Protein AF-A0AB35IH66-F1 (afdb_monomer)

Mean predicted aligned error: 2.39 Å

Radius of gyration: 11.16 Å; Cα contacts (8 Å, |Δi|>4): 94; chains: 1; bounding box: 24×24×25 Å

Solvent-accessible surface area (backbone atoms only — not comparable to full-atom values): 3979 Å² total; per-residue (Å²): 132,84,52,30,66,57,48,33,43,78,73,61,30,41,78,79,46,77,59,99,44,36,38,33,31,36,46,89,97,35,44,40,36,42,37,46,81,52,98,88,42,71,50,77,50,58,76,62,88,78,48,75,68,52,47,51,24,50,52,42,41,34,40,77,69,68,75,96

Structure (mmCIF, N/CA/C/O backbone):
data_AF-A0AB35IH66-F1
#
_entry.id   AF-A0AB35IH66-F1
#
loop_
_atom_site.group_PDB
_atom_site.id
_atom_site.type_symbol
_atom_site.label_atom_id
_atom_site.label_alt_id
_atom_site.label_comp_id
_atom_site.label_asym_id
_atom_site.label_entity_id
_atom_site.label_seq_id
_atom_site.pdbx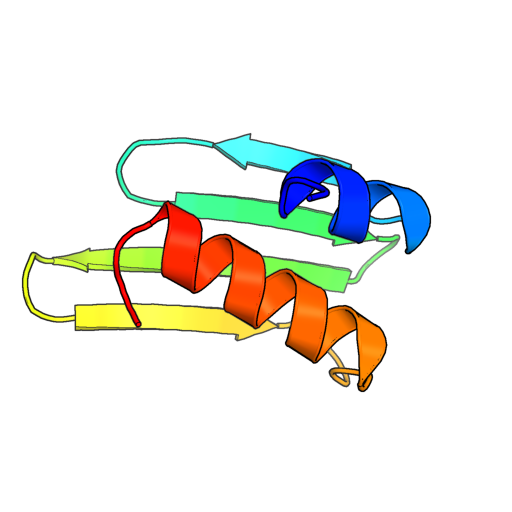_PDB_ins_code
_atom_site.Cartn_x
_atom_site.Cartn_y
_atom_site.Cartn_z
_atom_site.occupancy
_atom_site.B_iso_or_equiv
_atom_site.auth_seq_id
_atom_site.auth_comp_id
_atom_site.auth_asym_id
_atom_site.auth_atom_id
_atom_site.pdbx_PDB_model_num
ATOM 1 N N . MET A 1 1 ? 7.020 -10.761 11.509 1.00 76.44 1 MET A N 1
ATOM 2 C CA . MET A 1 1 ? 6.200 -10.457 10.314 1.00 76.44 1 MET A CA 1
ATOM 3 C C . MET A 1 1 ? 6.836 -9.257 9.647 1.00 76.44 1 MET A C 1
ATOM 5 O O . MET A 1 1 ? 7.295 -8.394 10.382 1.00 76.44 1 MET A O 1
ATOM 9 N N . MET A 1 2 ? 6.918 -9.230 8.319 1.00 90.69 2 MET A N 1
ATOM 10 C CA . MET A 1 2 ? 7.470 -8.073 7.613 1.00 90.69 2 MET A CA 1
ATOM 11 C C . MET A 1 2 ? 6.568 -6.852 7.784 1.00 90.69 2 MET A C 1
ATOM 13 O O . MET A 1 2 ? 5.343 -6.984 7.838 1.00 90.69 2 MET A O 1
ATOM 17 N N . THR A 1 3 ? 7.185 -5.681 7.841 1.00 97.56 3 THR A N 1
ATOM 18 C CA . THR A 1 3 ? 6.499 -4.395 7.747 1.00 97.56 3 THR A CA 1
ATOM 19 C C . THR A 1 3 ? 6.020 -4.152 6.320 1.00 97.56 3 THR A C 1
ATOM 21 O O . THR A 1 3 ? 6.578 -4.680 5.354 1.00 97.56 3 THR A O 1
ATOM 24 N N . ALA A 1 4 ? 5.013 -3.300 6.153 1.00 97.81 4 ALA A N 1
ATOM 25 C CA . ALA A 1 4 ? 4.532 -2.922 4.832 1.00 97.81 4 ALA A CA 1
ATOM 26 C C . ALA A 1 4 ? 5.641 -2.304 3.976 1.00 97.81 4 ALA A C 1
ATOM 28 O O . ALA A 1 4 ? 5.743 -2.601 2.787 1.00 97.81 4 ALA A O 1
ATOM 29 N N . LYS A 1 5 ? 6.502 -1.486 4.596 1.00 97.94 5 LYS A N 1
ATOM 30 C CA . LYS A 1 5 ? 7.660 -0.884 3.934 1.00 97.94 5 LYS A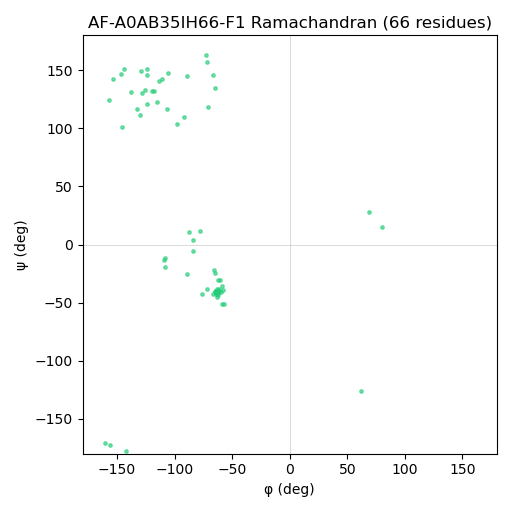 CA 1
ATOM 31 C C . LYS A 1 5 ? 8.573 -1.957 3.336 1.00 97.94 5 LYS A C 1
ATOM 33 O O . LYS A 1 5 ? 8.876 -1.875 2.151 1.00 97.94 5 LYS A O 1
ATOM 38 N N . GLU A 1 6 ? 8.959 -2.963 4.121 1.00 98.44 6 GLU A N 1
ATOM 39 C CA . GLU A 1 6 ? 9.809 -4.064 3.644 1.00 98.44 6 GLU A CA 1
ATOM 40 C C . GLU A 1 6 ? 9.124 -4.846 2.511 1.00 98.44 6 GLU A C 1
ATOM 42 O O . GLU A 1 6 ? 9.756 -5.158 1.506 1.00 98.44 6 GLU A O 1
ATOM 47 N N . MET A 1 7 ? 7.811 -5.092 2.611 1.00 98.44 7 MET A N 1
ATOM 48 C CA . MET A 1 7 ? 7.048 -5.753 1.542 1.00 98.44 7 MET A CA 1
ATOM 49 C C . MET A 1 7 ? 7.015 -4.935 0.242 1.00 98.44 7 MET A C 1
ATOM 51 O O . MET A 1 7 ? 7.078 -5.496 -0.851 1.00 98.44 7 MET A O 1
ATOM 55 N N . PHE A 1 8 ? 6.905 -3.607 0.332 1.00 98.06 8 PHE A N 1
ATOM 56 C CA . PHE A 1 8 ? 6.996 -2.724 -0.831 1.00 98.06 8 PHE A CA 1
ATOM 57 C C . PHE A 1 8 ? 8.408 -2.736 -1.436 1.00 98.06 8 PHE A C 1
ATOM 59 O O . PHE A 1 8 ? 8.538 -2.832 -2.660 1.00 98.06 8 PHE A O 1
ATOM 66 N N . GLU A 1 9 ? 9.447 -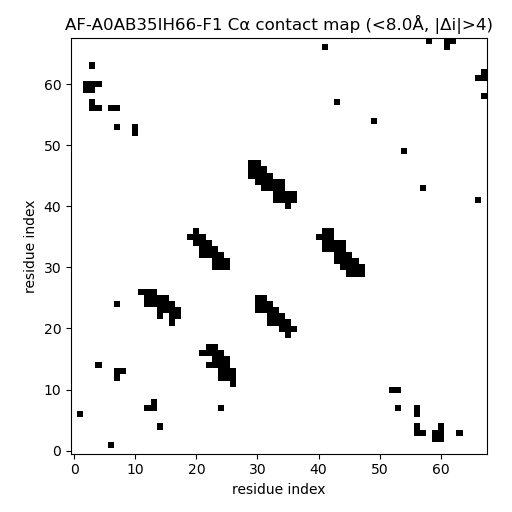2.693 -0.600 1.00 97.94 9 GLU A N 1
ATOM 67 C CA . GLU A 1 9 ? 10.852 -2.723 -1.024 1.00 97.94 9 GLU A CA 1
ATOM 68 C C . GLU A 1 9 ? 11.210 -4.027 -1.754 1.00 97.94 9 GLU A C 1
ATOM 70 O O . GLU A 1 9 ? 11.814 -3.967 -2.827 1.00 97.94 9 GLU A O 1
ATOM 75 N N . GLU A 1 10 ? 10.746 -5.188 -1.279 1.00 98.00 10 GLU A N 1
ATOM 76 C CA . GLU A 1 10 ? 10.913 -6.473 -1.985 1.00 98.00 10 GLU A CA 1
ATOM 77 C C . GLU A 1 10 ? 10.254 -6.490 -3.373 1.00 98.00 10 GLU A C 1
ATOM 79 O O . GLU A 1 10 ? 10.734 -7.142 -4.301 1.00 98.00 10 GLU A O 1
ATOM 84 N N . LEU A 1 11 ? 9.163 -5.741 -3.549 1.00 96.75 11 LEU A N 1
ATOM 85 C CA . LEU A 1 11 ? 8.464 -5.595 -4.829 1.00 96.75 11 LEU A CA 1
ATOM 86 C C . LEU A 1 11 ? 9.081 -4.512 -5.737 1.00 96.75 11 LEU A C 1
ATOM 88 O O . LEU A 1 11 ? 8.543 -4.228 -6.820 1.00 96.75 11 LEU A O 1
ATOM 92 N N . GLY A 1 12 ? 10.191 -3.906 -5.309 1.00 97.50 12 GLY A N 1
ATOM 93 C CA . GLY A 1 12 ? 10.925 -2.868 -6.028 1.00 97.50 12 GLY A CA 1
ATOM 94 C C . GLY A 1 12 ? 10.326 -1.467 -5.898 1.00 97.50 12 GLY A C 1
ATOM 95 O O . GLY A 1 12 ? 10.665 -0.592 -6.694 1.00 97.50 12 GLY A O 1
ATOM 96 N N . TRP A 1 13 ? 9.421 -1.247 -4.943 1.00 98.00 13 TRP A N 1
ATOM 97 C CA . TRP A 1 13 ? 8.873 0.075 -4.650 1.00 98.00 13 TRP A CA 1
ATOM 98 C C . TRP A 1 13 ? 9.723 0.790 -3.608 1.00 98.00 13 TRP A C 1
ATOM 100 O O . TRP A 1 13 ? 10.237 0.180 -2.676 1.00 98.00 13 TRP A O 1
ATOM 110 N N . LYS A 1 14 ? 9.841 2.108 -3.734 1.00 98.12 14 LYS A N 1
ATOM 111 C CA . LYS A 1 14 ? 10.592 2.948 -2.800 1.00 98.12 14 LYS A CA 1
ATOM 112 C C . LYS A 1 14 ? 9.652 3.935 -2.142 1.00 98.12 14 LYS A C 1
ATOM 114 O O . LYS A 1 14 ? 8.886 4.596 -2.834 1.00 98.12 14 LYS A O 1
ATOM 119 N N . LYS A 1 15 ? 9.716 4.063 -0.818 1.00 97.69 15 LYS A N 1
ATOM 120 C CA . LYS A 1 15 ? 8.993 5.124 -0.111 1.00 97.69 15 LYS A CA 1
ATOM 121 C C . LYS A 1 15 ? 9.657 6.464 -0.419 1.00 97.69 15 LYS A C 1
ATOM 123 O O . LYS A 1 15 ? 10.822 6.651 -0.080 1.00 97.69 15 LYS A O 1
ATOM 128 N N . VAL A 1 16 ? 8.920 7.379 -1.036 1.00 97.62 16 VAL A N 1
ATOM 129 C CA . VAL A 1 16 ? 9.429 8.705 -1.438 1.00 97.62 16 VAL A CA 1
ATOM 130 C C . VAL A 1 16 ? 8.860 9.838 -0.592 1.00 97.62 16 VAL A C 1
ATOM 132 O O . VAL A 1 16 ? 9.446 10.913 -0.523 1.00 97.62 16 VAL A O 1
ATOM 135 N N . TYR A 1 17 ? 7.742 9.594 0.093 1.00 96.81 17 TYR A N 1
ATOM 136 C CA . TYR A 1 17 ? 7.105 10.577 0.958 1.00 96.81 17 TYR A CA 1
ATOM 137 C C . TYR A 1 17 ? 6.429 9.911 2.160 1.00 96.81 17 TYR A C 1
ATOM 139 O O . TYR A 1 17 ? 5.908 8.794 2.074 1.00 96.81 17 TYR A O 1
ATOM 147 N N . GLY A 1 18 ? 6.428 10.610 3.294 1.00 95.62 18 GLY A N 1
ATOM 148 C CA . GLY A 1 18 ? 5.723 10.197 4.500 1.00 95.62 18 GLY A CA 1
ATOM 149 C C . GLY A 1 18 ? 5.424 11.382 5.412 1.00 95.62 18 GLY A C 1
ATOM 150 O O . GLY A 1 18 ? 6.333 12.092 5.829 1.00 95.62 18 GLY A O 1
ATOM 151 N N . SER A 1 19 ? 4.153 11.561 5.743 1.00 95.31 19 SER A N 1
ATOM 152 C CA . SER A 1 19 ? 3.643 12.518 6.720 1.00 95.31 19 SER A CA 1
ATOM 153 C C . SER A 1 19 ? 2.483 11.897 7.500 1.00 95.31 19 SER A C 1
ATOM 155 O O . SER A 1 19 ? 2.117 10.742 7.282 1.00 95.31 19 SER A O 1
ATOM 157 N N . GLN A 1 20 ? 1.880 12.666 8.408 1.00 91.00 20 GLN A N 1
ATOM 158 C CA . GLN A 1 20 ? 0.705 12.221 9.165 1.00 91.00 20 GLN A CA 1
ATOM 159 C C . GLN A 1 20 ? -0.530 11.981 8.281 1.00 91.00 20 GLN A C 1
ATOM 161 O O . GLN A 1 20 ? -1.411 11.210 8.659 1.00 91.00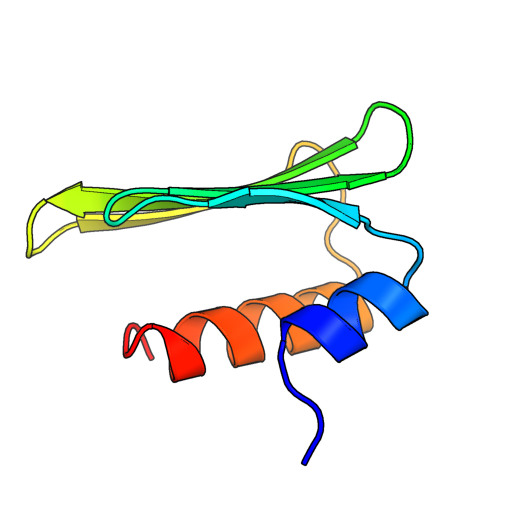 20 GLN A O 1
ATOM 166 N N . CYS A 1 21 ? -0.599 12.635 7.117 1.00 94.44 21 CYS A N 1
ATOM 167 C CA . CYS A 1 21 ? -1.760 12.570 6.229 1.00 94.44 21 CYS A CA 1
ATOM 168 C C . CYS A 1 21 ? -1.499 11.778 4.945 1.00 94.44 21 CYS A C 1
ATOM 170 O O . CYS A 1 21 ? -2.451 11.476 4.228 1.00 94.44 21 CYS A O 1
ATOM 172 N N . SER A 1 22 ? -0.241 11.462 4.615 1.00 96.88 22 SER A N 1
ATOM 173 C CA . SER A 1 22 ? 0.059 10.730 3.386 1.00 96.88 22 SER A CA 1
ATOM 174 C C . SER A 1 22 ? 1.345 9.908 3.443 1.00 96.88 22 SER A C 1
ATOM 176 O O . SER A 1 22 ? 2.354 10.342 3.997 1.00 96.88 22 SER A O 1
ATOM 178 N N . ILE A 1 23 ? 1.325 8.729 2.824 1.00 98.38 23 ILE A N 1
ATOM 179 C CA . ILE A 1 23 ? 2.506 7.910 2.525 1.00 98.38 23 ILE A CA 1
ATOM 180 C C . ILE A 1 23 ? 2.494 7.599 1.031 1.00 98.38 23 ILE A C 1
ATOM 182 O O . ILE A 1 23 ? 1.469 7.165 0.516 1.00 98.38 23 ILE A O 1
ATOM 186 N N . ILE A 1 24 ? 3.626 7.776 0.345 1.00 98.38 24 ILE A N 1
ATOM 187 C CA . ILE A 1 24 ? 3.733 7.515 -1.097 1.00 98.38 24 ILE A CA 1
ATOM 188 C C . ILE A 1 24 ? 4.919 6.596 -1.374 1.00 98.38 24 ILE A C 1
ATOM 190 O O . ILE A 1 24 ? 6.043 6.853 -0.928 1.00 98.38 24 ILE A O 1
ATOM 194 N N . TYR A 1 25 ? 4.649 5.546 -2.143 1.00 98.38 25 TYR A N 1
ATOM 195 C CA . TYR A 1 25 ? 5.640 4.653 -2.725 1.00 98.38 25 TYR A CA 1
ATOM 196 C C . TYR A 1 25 ? 5.690 4.826 -4.243 1.00 98.38 25 TYR A C 1
ATOM 198 O O . TYR A 1 25 ? 4.650 4.959 -4.886 1.00 98.38 25 TYR A O 1
ATOM 206 N N . GLU A 1 26 ? 6.886 4.751 -4.819 1.00 97.88 26 GLU A N 1
ATOM 207 C CA . GLU A 1 26 ? 7.128 4.864 -6.258 1.00 97.88 26 GLU A CA 1
ATOM 208 C C . GLU A 1 26 ? 7.869 3.654 -6.823 1.00 97.88 26 GLU A C 1
ATOM 210 O O . GLU A 1 26 ? 8.743 3.073 -6.174 1.00 97.88 26 GLU A O 1
ATOM 215 N N . ARG A 1 27 ? 7.540 3.295 -8.067 1.00 96.31 27 ARG A N 1
ATOM 216 C CA . ARG A 1 27 ? 8.266 2.301 -8.863 1.00 96.31 27 ARG A CA 1
ATOM 217 C C . ARG A 1 27 ? 8.235 2.691 -10.339 1.00 96.31 27 ARG A C 1
ATOM 219 O O . ARG A 1 27 ? 7.242 2.465 -11.034 1.00 96.31 27 ARG A O 1
AT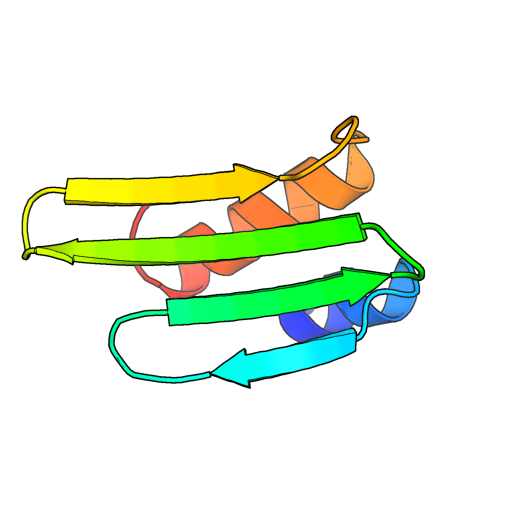OM 226 N N . GLY A 1 28 ? 9.332 3.273 -10.823 1.00 93.75 28 GLY A N 1
ATOM 227 C CA . GLY A 1 28 ? 9.376 3.884 -12.155 1.00 93.75 28 GLY A CA 1
ATOM 228 C C . GLY A 1 28 ? 8.382 5.045 -12.233 1.00 93.75 28 GLY A C 1
ATOM 229 O O . GLY A 1 28 ? 8.387 5.909 -11.369 1.00 93.75 28 GLY A O 1
ATOM 230 N N . PHE A 1 29 ? 7.488 5.028 -13.221 1.00 93.31 29 PHE A N 1
ATOM 231 C CA . PHE A 1 29 ? 6.428 6.037 -13.380 1.00 93.31 29 PHE A CA 1
ATOM 232 C C . PHE A 1 29 ? 5.134 5.708 -12.610 1.00 93.31 29 PHE A C 1
ATOM 234 O O . PHE A 1 29 ? 4.091 6.303 -12.873 1.00 93.31 29 PHE A O 1
ATOM 241 N N . ARG A 1 30 ? 5.157 4.705 -11.719 1.00 96.25 30 ARG A N 1
ATOM 242 C CA . ARG A 1 30 ? 3.987 4.273 -10.942 1.00 96.25 30 ARG A CA 1
ATOM 243 C C . ARG A 1 30 ? 4.088 4.726 -9.495 1.00 96.25 30 ARG A C 1
ATOM 245 O O . ARG A 1 30 ? 5.174 4.734 -8.924 1.00 96.25 30 ARG A O 1
ATOM 252 N N . THR A 1 31 ? 2.934 4.999 -8.902 1.00 97.69 31 THR A N 1
ATOM 253 C CA . THR A 1 31 ? 2.762 5.449 -7.521 1.00 97.69 31 THR A CA 1
ATOM 254 C C . THR A 1 31 ? 1.725 4.585 -6.806 1.00 97.69 31 THR A C 1
ATOM 256 O O . THR A 1 31 ? 0.793 4.050 -7.416 1.00 97.69 31 THR A O 1
ATOM 259 N N . CYS A 1 32 ? 1.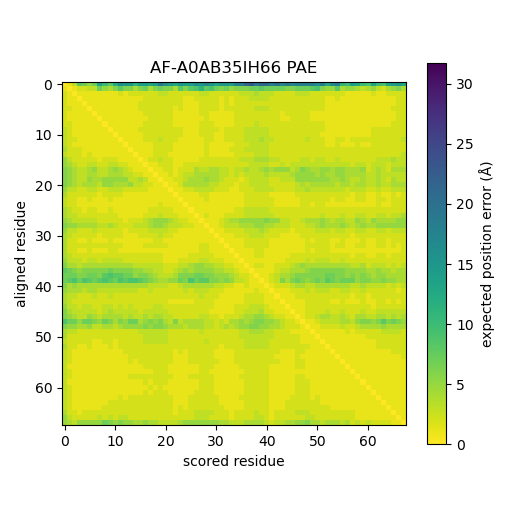911 4.439 -5.499 1.00 98.25 32 CYS A N 1
ATOM 260 C CA . CYS A 1 32 ? 0.933 3.906 -4.562 1.00 98.25 32 CYS A CA 1
ATOM 261 C C . CYS A 1 32 ? 0.882 4.848 -3.361 1.00 98.25 32 CYS A C 1
ATOM 263 O O . CYS A 1 32 ? 1.883 5.007 -2.660 1.00 98.25 32 CYS A O 1
ATOM 265 N N . SER A 1 33 ? -0.269 5.467 -3.140 1.00 98.19 33 SER A N 1
ATOM 266 C CA . SER A 1 33 ? -0.459 6.530 -2.160 1.00 98.19 33 SER A CA 1
ATOM 267 C C . SER A 1 33 ? -1.490 6.111 -1.124 1.00 98.19 33 SER A C 1
ATOM 269 O O . SER A 1 33 ? -2.581 5.674 -1.470 1.00 98.19 33 SER A O 1
ATOM 271 N N . PHE A 1 34 ? -1.164 6.293 0.147 1.00 98.44 34 PHE A N 1
ATOM 272 C CA . PHE A 1 34 ? -2.062 6.117 1.283 1.00 98.44 34 PHE A CA 1
ATOM 273 C C . PHE A 1 34 ? -2.405 7.506 1.785 1.00 98.44 34 PHE A C 1
ATOM 275 O O . PHE A 1 34 ? -1.507 8.224 2.207 1.00 98.44 34 PHE A O 1
ATOM 282 N N . ILE A 1 35 ? -3.672 7.900 1.717 1.00 98.06 35 ILE A N 1
ATOM 283 C CA . ILE A 1 35 ? -4.110 9.277 1.942 1.00 98.06 35 ILE A CA 1
ATOM 284 C C . ILE A 1 35 ? -5.155 9.293 3.056 1.00 98.06 35 ILE A C 1
ATOM 286 O O . ILE A 1 35 ? -6.221 8.699 2.922 1.00 98.06 35 ILE A O 1
ATOM 290 N N . LYS A 1 36 ? -4.878 10.025 4.135 1.00 97.44 36 LYS A N 1
ATOM 291 C CA . LYS A 1 36 ? -5.860 10.384 5.162 1.00 97.44 36 LYS A CA 1
ATOM 292 C C . LYS A 1 36 ? -6.367 11.792 4.866 1.00 97.44 36 LYS A C 1
ATOM 294 O O . LYS A 1 36 ? -5.660 12.767 5.112 1.00 97.44 36 LYS A O 1
ATOM 299 N N . LYS A 1 37 ? -7.583 11.901 4.326 1.00 93.31 37 LYS A N 1
ATOM 300 C CA . LYS A 1 37 ? -8.214 13.199 4.031 1.00 93.31 37 LYS A CA 1
ATOM 301 C C . LYS A 1 37 ? -8.735 13.862 5.303 1.00 93.31 37 LYS A C 1
ATOM 303 O O . LYS A 1 37 ? -8.580 15.063 5.485 1.00 93.31 37 LYS A O 1
ATOM 308 N N . ASN A 1 38 ? -9.355 13.071 6.176 1.00 93.31 38 ASN A N 1
ATOM 309 C CA . ASN A 1 38 ? -9.829 13.471 7.499 1.00 93.31 38 ASN A CA 1
ATOM 310 C C . ASN A 1 38 ? -9.940 12.226 8.405 1.00 93.31 38 ASN A C 1
ATOM 312 O O . ASN A 1 38 ? -9.495 11.142 8.036 1.00 93.31 38 ASN A O 1
ATOM 316 N N . GLU A 1 39 ? -10.496 12.363 9.610 1.00 89.06 39 GLU A N 1
ATOM 317 C CA . GLU A 1 39 ? -10.618 11.249 10.567 1.00 89.06 3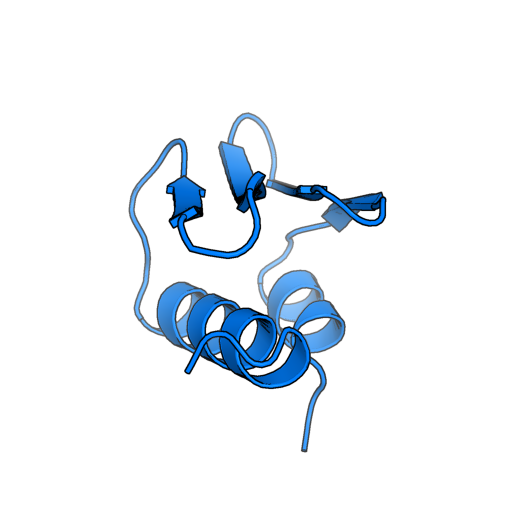9 GLU A CA 1
ATOM 318 C C . GLU A 1 39 ? -11.549 10.117 10.113 1.00 89.06 39 GLU A C 1
ATOM 320 O O . GLU A 1 39 ? -11.416 8.998 10.598 1.00 89.06 39 GLU A O 1
ATOM 325 N N . LYS A 1 40 ? -12.480 10.392 9.195 1.00 91.44 40 LYS A N 1
ATOM 326 C CA . LYS A 1 40 ? -13.502 9.443 8.731 1.00 91.44 40 LYS A CA 1
ATOM 327 C C . LYS A 1 40 ? -13.266 8.950 7.306 1.00 91.44 40 LYS A C 1
ATOM 329 O O . LYS A 1 40 ? -13.938 8.022 6.870 1.00 91.44 40 LYS A O 1
ATOM 334 N N . GLU A 1 41 ? -12.345 9.574 6.578 1.00 95.50 41 GLU A N 1
ATOM 335 C CA . GLU A 1 41 ? -12.101 9.295 5.168 1.00 95.50 41 GLU A CA 1
ATOM 336 C C . GLU A 1 41 ? -10.610 9.060 4.913 1.00 95.50 41 GLU A C 1
ATOM 338 O O . GLU A 1 41 ? -9.774 9.971 4.985 1.00 95.50 41 GLU A O 1
ATOM 343 N N . VAL A 1 42 ? -10.305 7.810 4.577 1.00 97.50 42 VAL A N 1
ATOM 344 C CA . VAL A 1 42 ? -8.987 7.335 4.159 1.00 97.50 42 VAL A CA 1
ATOM 345 C C . VAL A 1 42 ? -9.105 6.670 2.793 1.00 97.50 42 VAL A C 1
ATOM 347 O O . VAL A 1 42 ? -10.155 6.130 2.446 1.00 97.50 42 VAL A O 1
ATOM 350 N N . ALA A 1 43 ? -8.039 6.718 2.004 1.00 97.38 43 ALA A N 1
ATOM 351 C CA . ALA A 1 43 ? -8.000 6.134 0.673 1.00 97.38 43 ALA A CA 1
ATOM 352 C C . ALA A 1 43 ? -6.622 5.545 0.366 1.00 97.38 43 ALA A C 1
ATOM 354 O O . ALA A 1 43 ? -5.596 6.039 0.838 1.00 97.38 43 ALA A O 1
ATOM 355 N N . VAL A 1 44 ? -6.612 4.514 -0.475 1.00 98.00 44 VAL A N 1
ATOM 356 C CA . VAL A 1 44 ? -5.409 4.026 -1.149 1.00 98.00 44 VAL A CA 1
ATOM 357 C C . VAL A 1 44 ? -5.613 4.258 -2.639 1.00 98.00 44 VAL A C 1
ATOM 359 O O . VAL A 1 44 ? -6.600 3.790 -3.201 1.00 98.00 44 VAL A O 1
ATOM 362 N N . ASP A 1 45 ? -4.702 4.995 -3.260 1.00 97.25 45 ASP A N 1
ATOM 363 C CA . ASP A 1 45 ? -4.696 5.260 -4.696 1.00 97.25 45 ASP A CA 1
ATOM 364 C C . ASP A 1 45 ? -3.475 4.600 -5.341 1.00 97.25 45 ASP A C 1
ATOM 366 O O . ASP A 1 45 ? -2.381 4.593 -4.769 1.00 97.25 45 ASP A O 1
ATOM 370 N N . SER A 1 46 ? -3.646 4.035 -6.532 1.00 96.12 46 SER A N 1
ATOM 371 C CA . SER A 1 46 ? -2.545 3.476 -7.308 1.00 96.12 46 SER A CA 1
ATOM 372 C C . SER A 1 46 ? -2.685 3.848 -8.770 1.00 96.12 46 SER A C 1
ATOM 374 O O . SER A 1 46 ? -3.718 3.622 -9.393 1.00 96.12 46 SER A O 1
ATOM 376 N N . SER A 1 47 ? -1.596 4.339 -9.359 1.00 94.88 47 SER A N 1
ATOM 377 C CA . SER A 1 47 ? -1.587 4.728 -10.768 1.00 94.88 47 SER A CA 1
ATOM 378 C C . SER A 1 47 ? -1.487 3.546 -11.741 1.00 94.88 47 SER A C 1
ATOM 380 O O . SER A 1 47 ? -1.221 3.755 -12.923 1.00 94.88 47 SER A O 1
ATOM 382 N N . GLY A 1 48 ? -1.659 2.295 -11.296 1.00 90.50 48 GLY A N 1
ATOM 383 C CA . GLY A 1 48 ? -1.576 1.107 -12.148 1.00 90.50 48 GLY A CA 1
ATOM 384 C C . GLY A 1 48 ? -2.248 -0.134 -11.559 1.00 90.50 48 GLY A C 1
ATOM 385 O O . GLY A 1 48 ? -2.943 -0.075 -10.551 1.00 90.50 48 GLY A O 1
ATOM 386 N N . HIS A 1 49 ? -2.040 -1.281 -12.212 1.00 92.38 49 HIS A N 1
ATOM 387 C CA . HIS A 1 49 ? -2.597 -2.553 -11.752 1.00 92.38 49 HIS A CA 1
ATOM 388 C C . HIS A 1 49 ? -2.007 -2.974 -10.404 1.00 92.38 49 HIS A C 1
ATOM 390 O O . HIS A 1 49 ? -0.787 -2.988 -10.221 1.00 92.38 49 HIS A O 1
ATOM 396 N N . ILE A 1 50 ? -2.882 -3.405 -9.499 1.00 96.44 50 ILE A N 1
ATOM 397 C CA . ILE A 1 50 ? -2.503 -3.954 -8.202 1.00 96.44 50 ILE A CA 1
ATOM 398 C C . ILE A 1 50 ? -2.370 -5.471 -8.352 1.00 96.44 50 ILE A C 1
ATOM 400 O O . ILE A 1 50 ? -3.354 -6.183 -8.541 1.00 96.44 50 ILE A O 1
ATOM 404 N N . SER A 1 51 ? -1.139 -5.977 -8.283 1.00 96.12 51 SER A N 1
ATOM 405 C CA . SER A 1 51 ? -0.896 -7.422 -8.213 1.00 96.12 51 SER A CA 1
ATOM 406 C C . SER A 1 51 ? -1.280 -7.974 -6.837 1.00 96.12 51 SER A C 1
ATOM 408 O O . SER A 1 51 ? -1.338 -7.233 -5.858 1.00 96.12 51 SER A O 1
ATOM 410 N N . MET A 1 52 ? -1.456 -9.292 -6.711 1.00 98.19 52 MET A N 1
ATOM 411 C CA . MET A 1 52 ? -1.786 -9.907 -5.416 1.00 98.19 52 MET A CA 1
ATOM 412 C C . MET A 1 52 ? -0.739 -9.641 -4.326 1.00 98.19 52 MET A C 1
ATOM 414 O O . MET A 1 52 ? -1.096 -9.448 -3.166 1.00 98.19 52 MET A O 1
ATOM 418 N N . ASN A 1 53 ? 0.549 -9.599 -4.676 1.00 97.38 53 ASN A N 1
ATOM 419 C CA . ASN A 1 53 ? 1.599 -9.291 -3.702 1.00 97.38 53 ASN A CA 1
ATOM 420 C C . ASN A 1 53 ? 1.569 -7.814 -3.293 1.00 97.38 53 ASN A C 1
ATOM 422 O O . ASN A 1 53 ? 1.724 -7.506 -2.115 1.00 97.38 53 ASN A O 1
ATOM 426 N N . MET A 1 54 ? 1.290 -6.912 -4.240 1.00 97.44 54 MET A N 1
ATOM 427 C CA . MET A 1 54 ? 1.097 -5.496 -3.931 1.00 97.44 54 MET A CA 1
ATOM 428 C C . MET A 1 54 ? -0.140 -5.287 -3.054 1.00 97.44 54 MET A C 1
ATOM 430 O O . MET A 1 54 ? -0.069 -4.537 -2.091 1.00 97.44 54 MET A O 1
ATOM 434 N N . LEU A 1 55 ? -1.239 -6.002 -3.313 1.00 98.25 55 LEU A N 1
ATOM 435 C CA . LEU A 1 55 ? -2.439 -5.962 -2.475 1.00 98.25 55 LEU A CA 1
ATOM 436 C C . LEU A 1 55 ? -2.141 -6.403 -1.035 1.00 98.25 55 LEU A C 1
ATOM 438 O O . LEU A 1 55 ? -2.620 -5.784 -0.090 1.00 98.25 55 LEU A O 1
ATOM 442 N N . LYS A 1 56 ? -1.316 -7.440 -0.846 1.00 98.19 56 LYS A N 1
ATOM 443 C CA . LYS A 1 56 ? -0.867 -7.856 0.493 1.00 98.19 56 LYS A CA 1
ATOM 444 C C . LYS A 1 56 ? -0.050 -6.762 1.186 1.00 98.19 56 LYS A C 1
ATOM 446 O O . LYS A 1 56 ? -0.293 -6.508 2.361 1.00 98.19 56 LYS A O 1
ATOM 451 N N . ALA A 1 57 ? 0.863 -6.103 0.470 1.00 98.12 57 ALA A N 1
ATOM 452 C CA . ALA A 1 57 ? 1.641 -4.983 1.006 1.00 98.12 57 ALA A CA 1
ATOM 453 C C . ALA A 1 57 ? 0.750 -3.774 1.354 1.00 98.12 57 ALA A C 1
ATOM 455 O O . ALA A 1 57 ? 0.900 -3.189 2.425 1.00 98.12 57 ALA A O 1
ATOM 456 N N . ILE A 1 58 ? -0.236 -3.454 0.505 1.00 98.38 58 ILE A N 1
ATOM 457 C CA . ILE A 1 58 ? -1.251 -2.421 0.761 1.00 98.38 58 ILE A CA 1
ATOM 458 C C . ILE A 1 58 ? -2.036 -2.746 2.029 1.00 98.38 58 ILE A C 1
ATOM 460 O O . ILE A 1 58 ? -2.109 -1.915 2.927 1.00 98.38 58 ILE A O 1
ATOM 464 N N . ASN A 1 59 ? -2.560 -3.967 2.146 1.00 98.25 59 ASN A N 1
ATOM 465 C CA . ASN A 1 59 ? -3.311 -4.383 3.327 1.00 98.25 59 ASN A CA 1
ATOM 466 C C . ASN A 1 59 ? -2.455 -4.330 4.596 1.00 98.25 59 ASN A C 1
ATOM 468 O O . ASN A 1 59 ? -2.949 -3.926 5.644 1.00 98.25 59 ASN A O 1
ATOM 472 N N . GLN A 1 60 ? -1.177 -4.706 4.513 1.00 98.44 60 GLN A N 1
ATOM 473 C C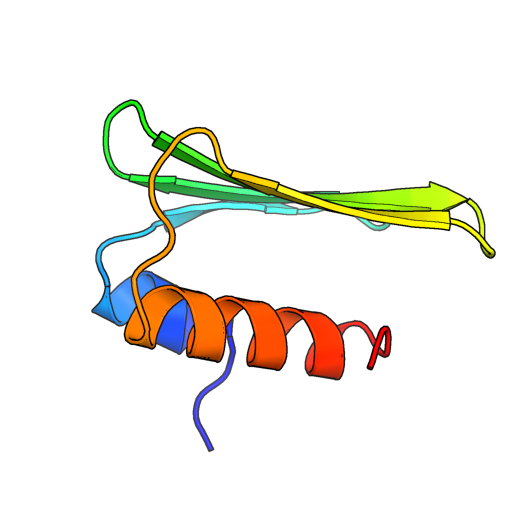A . GLN A 1 60 ? -0.256 -4.584 5.640 1.00 98.44 60 GLN A CA 1
ATOM 474 C C . GLN A 1 60 ? -0.045 -3.113 6.034 1.00 98.44 60 GLN A C 1
ATOM 476 O O . GLN A 1 60 ? -0.106 -2.792 7.218 1.00 98.44 60 GLN A O 1
ATOM 481 N N . GLN A 1 61 ? 0.107 -2.203 5.064 1.00 98.19 61 GLN A N 1
ATOM 482 C CA . GLN A 1 61 ? 0.226 -0.766 5.338 1.00 98.19 61 GLN A CA 1
ATOM 483 C C . GLN A 1 61 ? -1.054 -0.209 5.969 1.00 98.19 61 GLN A C 1
ATOM 485 O O . GLN A 1 61 ? -0.969 0.585 6.902 1.00 98.19 61 GLN A O 1
ATOM 490 N N . CYS A 1 62 ? -2.231 -0.630 5.495 1.00 97.81 62 CYS A N 1
ATOM 491 C CA . CYS A 1 62 ? -3.514 -0.234 6.072 1.00 97.81 62 CYS A CA 1
ATOM 492 C C . CYS A 1 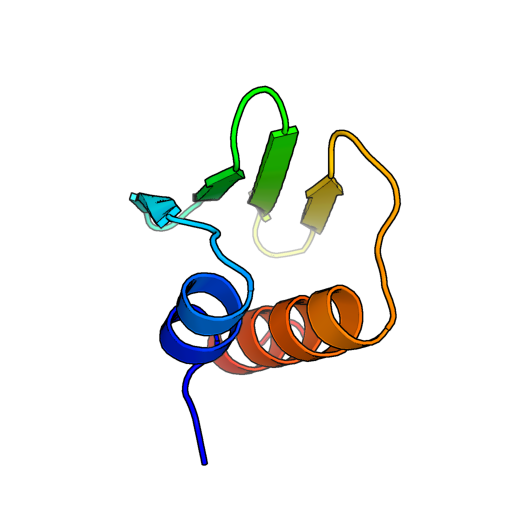62 ? -3.669 -0.725 7.519 1.00 97.81 62 CYS A C 1
ATOM 494 O O . CYS A 1 62 ? -4.126 0.050 8.353 1.00 97.81 62 CYS A O 1
ATOM 496 N N . LYS A 1 63 ? -3.225 -1.948 7.846 1.00 97.62 63 LYS A N 1
ATOM 497 C CA . LYS A 1 63 ? -3.203 -2.457 9.232 1.00 97.62 63 LYS A CA 1
ATOM 498 C C . LYS A 1 63 ? -2.280 -1.645 10.133 1.00 97.62 63 LYS A C 1
ATOM 500 O O . LYS A 1 63 ? -2.661 -1.276 11.236 1.00 97.62 63 LYS A O 1
ATOM 505 N N . GLU A 1 64 ? -1.077 -1.327 9.657 1.00 97.12 64 GLU A N 1
ATOM 506 C CA . GLU A 1 64 ? -0.119 -0.491 10.397 1.00 97.12 64 GLU A CA 1
ATOM 507 C C . GLU A 1 64 ? -0.649 0.927 10.648 1.00 97.12 64 GLU A C 1
ATOM 509 O O . GLU A 1 64 ? -0.330 1.538 11.664 1.00 97.12 64 GLU A O 1
ATOM 514 N N . LEU A 1 65 ? -1.481 1.440 9.738 1.00 95.88 65 LEU A N 1
ATOM 515 C CA . LEU A 1 65 ? -2.161 2.727 9.875 1.00 95.88 65 LEU A CA 1
ATOM 516 C C . LEU A 1 65 ? -3.464 2.647 10.695 1.00 95.88 65 LEU A C 1
ATOM 518 O O . LEU A 1 65 ? -4.074 3.685 10.953 1.00 95.88 65 LEU A O 1
ATOM 522 N N . GLY A 1 66 ? -3.898 1.446 11.093 1.00 95.56 66 GLY A N 1
ATOM 523 C CA . GLY A 1 66 ? -5.153 1.214 11.812 1.00 95.56 66 GLY A CA 1
ATOM 524 C C . GLY A 1 66 ? -6.410 1.461 10.973 1.00 95.56 66 GLY A C 1
ATOM 525 O O . GLY A 1 66 ? -7.436 1.863 11.513 1.00 95.56 66 GLY A O 1
ATOM 526 N N . TRP A 1 67 ? -6.328 1.298 9.651 1.00 95.88 67 TRP A N 1
ATOM 527 C CA . TRP A 1 67 ? -7.452 1.521 8.732 1.00 95.88 67 TRP A CA 1
ATOM 528 C C . TRP A 1 67 ? -8.309 0.269 8.519 1.00 95.88 67 TRP A C 1
ATOM 530 O O . TRP A 1 67 ? -9.483 0.408 8.179 1.00 95.88 67 TRP A O 1
ATOM 540 N N . ILE A 1 68 ? -7.726 -0.924 8.710 1.00 94.00 68 ILE A N 1
ATOM 541 C CA . ILE A 1 68 ? -8.376 -2.248 8.658 1.00 94.00 68 ILE A CA 1
ATOM 542 C C . ILE A 1 68 ? -7.736 -3.219 9.652 1.00 94.00 68 ILE A C 1
ATOM 544 O O . ILE A 1 68 ? -6.581 -2.957 10.064 1.00 94.00 68 ILE A O 1
#

Nearest PDB structures (foldseek):
  3n7m-assembly1_A  TM=4.072E-01  e=2.204E+00  Clostridium botulinum
  3azw-assembly2_B  TM=4.149E-01  e=3.678E+00  Clostridium botulinum
  3n7l-assembly1_A  TM=4.082E-01  e=3.922E+00  Clostridium botulinum
  3n7k-assembly1_A  TM=4.082E-01  e=4.752E+00  Clostridium botulinum
  3r4u-assembly2_B  TM=4.072E-01  e=5.401E+00  Clostridium botulinum

Foldseek 3Di:
DDALQVLCVVVVWHFPDDDPAKTWIDDPPKIWMWGHPDPVDIDIDIPDDQDPSNVVSVVRVCVVVVND

Organism: NCBI:txid1547

Secondary structure (DSSP, 8-state):
---HHHHHHHTT-EEEEE-SSEEEEEETTEEEEEEE-SSS-EEEEESS---HHHHHHHHHHHHHTT--

Sequence (68 aa):
MMTAKEMFEELGWKKVYGSQCSIIYERGFRTCSFIKKNEKEVAVDSSGHISMNMLKAINQQCKELGWI

pLDDT: mean 96.2, std 3.3, range [76.44, 98.44]